Protein AF-A0A2K4ZPY5-F1 (afdb_monomer_lite)

Sequence (149 aa):
MHDRGFYSYKDKNKDIKTHYYIEYTRDQKVLDIMDTCEFDFSMLDRRDFDYLEDAVSLWNKLYYDESILHVMLFEEIILDGETILEQYKDMVVPSVLDKISQSRVEQAEKAMEEYKKENNLFRKFLAKYHIDMEKVTKETEENKYDDNI

pLDDT: mean 79.63, std 14.96, range [35.09, 96.31]

Radius of gyration: 28.43 Å; chains: 1; bounding box: 50×46×81 Å

Organism: NCBI:txid879566

Foldseek 3Di:
DDPPQDDDDDDPVKDKAKKKKKWWDLDVVQVVCVPDPVHDSVVTDMDIDRGPVVLVVVQVVLLPDPSIPWMKMWMFIAIPNRTPDIDIDINDPPRPCVVVVVVVVVVVVVVVVVVVVVVVVVVVVCVVVVHDPVVVVVVVVVVVVVVPD

Secondary structure (DSSP, 8-state):
----S------TTS-EEEEEEEEEE--HHHHHHTTSTT--GGGSEEEEES-HHHHHHHHHHHHT-TT-SEEEEEEEEEETTEEEEEEEEE--SSPHHHHHHHHHHHHHHHHHHHHHHHHHHHHHHHHHTT--HHHHHHHHHHHHHHTT-

Structure (mmCIF, N/CA/C/O backbone):
data_AF-A0A2K4ZPY5-F1
#
_entry.id   AF-A0A2K4ZPY5-F1
#
loop_
_atom_site.group_PDB
_atom_site.id
_atom_site.type_symbol
_atom_site.label_atom_id
_atom_site.label_alt_id
_atom_site.label_comp_id
_atom_site.label_asym_id
_atom_site.label_entity_id
_atom_site.label_seq_id
_atom_site.pdbx_PDB_ins_code
_atom_site.Cartn_x
_atom_site.Cartn_y
_atom_site.Cartn_z
_atom_site.occupancy
_atom_site.B_iso_or_equiv
_atom_site.auth_seq_id
_atom_site.auth_comp_id
_atom_site.auth_asym_id
_atom_site.auth_atom_id
_atom_site.pdbx_PDB_model_num
ATOM 1 N N . MET A 1 1 ? -18.569 -23.492 7.004 1.00 39.41 1 MET A N 1
ATOM 2 C CA . MET A 1 1 ? -18.008 -22.139 6.827 1.00 39.41 1 MET A CA 1
ATOM 3 C C . MET A 1 1 ? -16.788 -22.089 7.728 1.00 39.41 1 MET A C 1
ATOM 5 O O . MET A 1 1 ? -16.946 -22.348 8.911 1.00 39.41 1 MET A O 1
ATOM 9 N N . HIS A 1 2 ? -15.583 -21.990 7.169 1.00 35.09 2 HIS A N 1
ATOM 10 C CA . HIS A 1 2 ? -14.357 -21.954 7.969 1.00 35.09 2 HIS A CA 1
ATOM 11 C C . HIS A 1 2 ? -14.043 -20.494 8.287 1.00 35.09 2 HIS A C 1
ATOM 13 O O . HIS A 1 2 ? -13.841 -19.730 7.348 1.00 35.09 2 HIS A O 1
ATOM 19 N N . ASP A 1 3 ? -13.980 -20.147 9.573 1.00 49.16 3 ASP A N 1
ATOM 20 C CA . ASP A 1 3 ? -13.399 -18.890 10.053 1.00 49.16 3 ASP A CA 1
ATOM 21 C C . ASP A 1 3 ? -11.895 -18.920 9.740 1.00 49.16 3 ASP A C 1
ATOM 23 O O . ASP A 1 3 ? -11.090 -19.438 10.515 1.00 49.16 3 ASP A O 1
ATOM 27 N N . ARG A 1 4 ? -11.515 -18.474 8.541 1.00 44.44 4 ARG A N 1
ATOM 28 C CA . ARG A 1 4 ? -10.114 -18.264 8.162 1.00 44.44 4 ARG A CA 1
ATOM 29 C C . ARG A 1 4 ? -9.756 -16.809 8.464 1.00 44.44 4 ARG A C 1
ATOM 31 O O . ARG A 1 4 ? -10.564 -15.924 8.216 1.00 44.44 4 ARG A O 1
ATOM 38 N N . GLY A 1 5 ? -8.581 -16.587 9.051 1.00 44.59 5 GLY A N 1
ATOM 39 C CA . GLY A 1 5 ? -8.026 -15.246 9.271 1.00 44.59 5 GLY A CA 1
ATOM 40 C C . GLY A 1 5 ? -8.460 -14.511 10.548 1.00 44.59 5 GLY A C 1
ATOM 41 O O . GLY A 1 5 ? -7.977 -13.410 10.782 1.00 44.59 5 GLY A O 1
ATOM 42 N N . PHE A 1 6 ? -9.316 -15.087 11.402 1.00 48.53 6 PHE A N 1
ATOM 43 C CA . PHE A 1 6 ? -9.763 -14.422 12.636 1.00 48.53 6 PHE A CA 1
ATOM 44 C C . PHE A 1 6 ? -8.875 -14.776 13.840 1.00 48.53 6 PHE A C 1
ATOM 46 O O . PHE A 1 6 ? -9.024 -15.839 14.451 1.00 48.53 6 PHE A O 1
ATOM 53 N N . TYR A 1 7 ? -7.965 -13.871 14.203 1.00 51.78 7 TYR A N 1
ATOM 54 C CA . TYR A 1 7 ? -7.170 -13.949 15.431 1.00 51.78 7 TYR A CA 1
ATOM 55 C C . TYR A 1 7 ? -7.704 -12.945 16.455 1.00 51.78 7 TYR A C 1
ATOM 57 O O . TYR A 1 7 ? -7.223 -11.823 16.528 1.00 51.78 7 TYR A O 1
ATOM 65 N N . SER A 1 8 ? -8.687 -13.342 17.268 1.00 56.62 8 SER A N 1
ATOM 66 C CA . SER A 1 8 ? -9.104 -12.537 18.421 1.00 56.62 8 SER A CA 1
ATOM 67 C C . SER A 1 8 ? -8.809 -13.245 19.740 1.00 56.62 8 SER A C 1
ATOM 69 O O . SER A 1 8 ? -8.982 -14.461 19.885 1.00 56.62 8 SER A O 1
ATOM 71 N N . TYR A 1 9 ? -8.355 -12.472 20.725 1.00 60.62 9 TYR A N 1
ATOM 72 C CA . TYR A 1 9 ? -8.357 -12.897 22.119 1.00 60.62 9 TYR A CA 1
ATOM 73 C C . TYR A 1 9 ? -9.817 -12.995 22.579 1.00 60.62 9 TYR A C 1
ATOM 75 O O . TYR A 1 9 ? -10.547 -12.008 22.553 1.00 60.62 9 TYR A O 1
ATOM 83 N N . LYS A 1 10 ? -10.263 -14.196 22.963 1.00 61.53 10 LYS A N 1
ATOM 84 C CA . LYS A 1 10 ? -11.651 -14.449 23.379 1.00 61.53 10 LYS A CA 1
ATOM 85 C C . LYS A 1 10 ? -11.752 -14.525 24.901 1.00 61.53 10 LYS A C 1
ATOM 87 O O . LYS A 1 10 ? -11.642 -15.606 25.476 1.00 61.53 10 LYS A O 1
ATOM 92 N N . ASP A 1 11 ? -12.007 -13.387 25.537 1.00 69.19 11 ASP A N 1
ATOM 93 C CA . ASP A 1 11 ? -12.615 -13.342 26.871 1.00 69.19 11 ASP A CA 1
ATOM 94 C C . ASP A 1 11 ? -14.134 -13.206 26.694 1.00 69.19 11 ASP A C 1
ATOM 96 O O . ASP A 1 11 ? -14.602 -12.392 25.905 1.00 69.19 11 ASP A O 1
ATOM 100 N N . LYS A 1 12 ? -14.926 -14.025 27.394 1.00 70.50 12 LYS A N 1
ATOM 101 C CA . LYS A 1 12 ? -16.396 -14.020 27.264 1.00 70.50 12 LYS A CA 1
ATOM 102 C C . LYS A 1 12 ? -17.037 -12.728 27.775 1.00 70.50 12 LYS A C 1
ATOM 104 O O . LYS A 1 12 ? -18.192 -12.475 27.451 1.00 70.50 12 LYS A O 1
ATOM 109 N N . ASN A 1 13 ? -16.306 -11.957 28.579 1.00 77.25 13 ASN A N 1
ATOM 110 C CA . ASN A 1 13 ? -16.792 -10.728 29.197 1.00 77.25 13 ASN A CA 1
ATOM 111 C C . ASN A 1 13 ? -16.306 -9.454 28.493 1.00 77.25 13 ASN A C 1
ATOM 113 O O . ASN A 1 13 ? -16.609 -8.370 28.982 1.00 77.25 13 ASN A O 1
ATOM 117 N N . LYS A 1 14 ? -15.537 -9.573 27.403 1.00 75.50 14 LYS A N 1
ATOM 118 C CA . LYS A 1 14 ? -14.945 -8.435 26.691 1.00 75.50 14 LYS A CA 1
ATOM 119 C C . LYS A 1 14 ? -15.272 -8.508 25.207 1.00 75.50 14 LYS A C 1
ATOM 121 O O . LYS A 1 14 ? -15.109 -9.565 24.597 1.00 75.50 14 LYS A O 1
ATOM 126 N N . ASP A 1 15 ? -15.709 -7.394 24.631 1.00 79.62 15 ASP A N 1
ATOM 127 C CA . ASP A 1 15 ? -15.886 -7.277 23.183 1.00 79.62 15 ASP A CA 1
ATOM 128 C C . ASP A 1 15 ? -14.557 -6.838 22.570 1.00 79.62 15 ASP A C 1
ATOM 130 O O . ASP A 1 15 ? -14.168 -5.680 22.690 1.00 79.62 15 ASP A O 1
ATOM 134 N N . ILE A 1 16 ? -13.829 -7.780 21.968 1.00 81.56 16 ILE A N 1
ATOM 135 C CA . ILE A 1 16 ? -12.553 -7.503 21.300 1.00 81.56 16 ILE A CA 1
ATOM 136 C C . ILE A 1 16 ? -12.726 -7.714 19.808 1.00 81.56 16 ILE A C 1
ATOM 138 O O . ILE A 1 16 ? -13.039 -8.821 19.355 1.00 81.56 16 ILE A O 1
ATOM 142 N N . LYS A 1 17 ? -12.473 -6.647 19.055 1.00 85.62 17 LYS A N 1
ATOM 143 C CA . LYS A 1 17 ? -12.519 -6.624 17.597 1.00 85.62 17 LYS A CA 1
ATOM 144 C C . LYS A 1 17 ? -11.199 -6.109 17.059 1.00 85.62 17 LYS A C 1
ATOM 146 O O . LYS A 1 17 ? -10.591 -5.217 17.642 1.00 85.62 17 LYS A O 1
ATOM 151 N N . THR A 1 18 ? -10.789 -6.674 15.938 1.00 87.19 18 THR A N 1
ATOM 152 C CA . THR A 1 18 ? -9.690 -6.134 15.149 1.00 87.19 18 THR A CA 1
ATOM 153 C C . THR A 1 18 ? -10.295 -5.520 13.902 1.00 87.19 18 THR A C 1
ATOM 155 O O . THR A 1 18 ? -11.124 -6.156 13.252 1.00 87.19 18 THR A O 1
ATOM 158 N N . HIS A 1 19 ? -9.916 -4.285 13.613 1.00 91.00 19 HIS A N 1
ATOM 159 C CA . HIS A 1 19 ? -10.354 -3.548 12.443 1.00 91.00 19 HIS A CA 1
ATOM 160 C C . HIS A 1 19 ? -9.134 -3.165 11.610 1.00 91.00 19 HIS A C 1
ATOM 162 O O . HIS A 1 19 ? -8.063 -2.905 12.152 1.00 91.00 19 HIS A O 1
ATOM 168 N N . TYR A 1 20 ? -9.280 -3.169 10.292 1.00 93.44 20 TYR A N 1
ATOM 169 C CA . TYR A 1 20 ? -8.212 -2.799 9.379 1.00 93.44 20 TYR A CA 1
ATOM 170 C C . TYR A 1 20 ? -8.712 -1.709 8.456 1.00 93.44 20 TYR A C 1
ATOM 172 O O . TYR A 1 20 ? -9.820 -1.803 7.934 1.00 93.44 20 TYR A O 1
ATOM 180 N N . TYR A 1 21 ? -7.884 -0.716 8.180 1.00 95.56 21 TYR A N 1
ATOM 181 C CA . TYR A 1 21 ? -8.204 0.269 7.159 1.00 95.56 21 TYR A CA 1
ATOM 182 C C . TYR A 1 21 ? -6.958 0.669 6.382 1.00 95.56 21 TYR A C 1
ATOM 184 O O . TYR A 1 21 ? -5.828 0.492 6.830 1.00 95.56 21 TYR A O 1
ATOM 192 N N . ILE A 1 22 ? -7.159 1.138 5.159 1.00 96.25 22 ILE A N 1
ATOM 193 C CA . ILE A 1 22 ? -6.091 1.591 4.275 1.00 96.25 22 ILE A CA 1
ATOM 194 C C . ILE A 1 22 ? -6.372 3.031 3.912 1.00 96.25 22 ILE A C 1
ATOM 196 O O . ILE A 1 22 ? -7.487 3.342 3.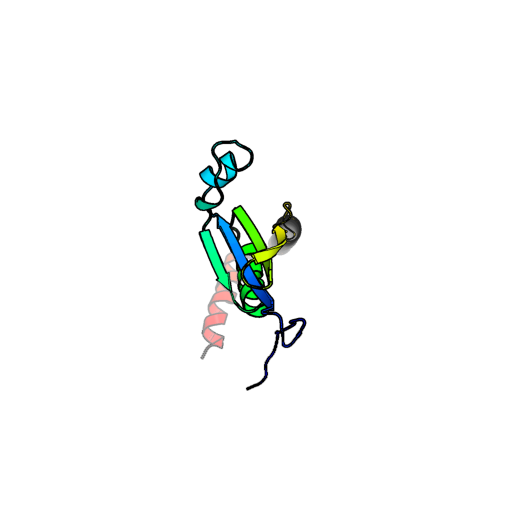491 1.00 96.25 22 ILE A O 1
ATOM 200 N N . GLU A 1 23 ? -5.342 3.860 4.006 1.00 95.56 23 GLU A N 1
ATOM 201 C CA . GLU A 1 23 ? -5.361 5.238 3.531 1.00 95.56 23 GLU A CA 1
ATOM 202 C C . GLU A 1 23 ? -4.333 5.395 2.416 1.00 95.56 23 GLU A C 1
ATOM 204 O O . GLU A 1 23 ? -3.206 4.911 2.531 1.00 95.56 23 GLU A O 1
ATOM 209 N N . TYR A 1 24 ? -4.721 6.008 1.299 1.00 94.38 24 TYR A N 1
ATOM 210 C CA . TYR A 1 24 ? -3.835 6.189 0.150 1.00 94.38 24 TYR A CA 1
ATOM 211 C C . TYR A 1 24 ? -4.149 7.465 -0.631 1.00 94.38 24 TYR A C 1
ATOM 213 O O . TYR A 1 24 ? -5.237 8.025 -0.532 1.00 94.38 24 TYR A O 1
ATOM 221 N N . THR A 1 25 ? -3.209 7.919 -1.461 1.00 93.50 25 THR A N 1
ATOM 222 C CA . THR A 1 25 ? -3.455 9.021 -2.401 1.00 93.50 25 THR A CA 1
ATOM 223 C C . THR A 1 25 ? -2.745 8.817 -3.735 1.00 93.50 25 THR A C 1
ATOM 225 O O . THR A 1 25 ? -1.688 8.187 -3.828 1.00 93.50 25 THR A O 1
ATOM 228 N N . ARG A 1 26 ? -3.367 9.363 -4.781 1.00 92.88 26 ARG A N 1
ATOM 229 C CA . ARG A 1 26 ? -2.802 9.545 -6.128 1.00 92.88 26 ARG A CA 1
ATOM 230 C C . ARG A 1 26 ? -2.569 11.022 -6.458 1.00 92.88 26 ARG A C 1
ATOM 232 O O . ARG A 1 26 ? -2.079 11.338 -7.538 1.00 92.88 26 ARG A O 1
ATOM 239 N N . ASP A 1 27 ? -2.982 11.933 -5.576 1.00 91.50 27 ASP A N 1
ATOM 240 C CA . ASP A 1 27 ? -2.887 13.371 -5.804 1.00 91.50 27 ASP A CA 1
ATOM 241 C C . ASP A 1 27 ? -1.532 13.893 -5.320 1.00 91.50 27 ASP A C 1
ATOM 243 O O . ASP A 1 27 ? -1.241 13.911 -4.122 1.00 91.50 27 ASP A O 1
ATOM 247 N N . GLN A 1 28 ? -0.718 14.352 -6.272 1.00 88.25 28 GLN A N 1
ATOM 248 C CA . GLN A 1 28 ? 0.594 14.929 -5.999 1.00 88.25 28 GLN A CA 1
ATOM 249 C C . GLN A 1 28 ? 0.507 16.130 -5.057 1.00 88.25 28 GLN A C 1
ATOM 251 O O . GLN A 1 28 ? 1.382 16.299 -4.220 1.00 88.25 28 GLN A O 1
ATOM 256 N N . LYS A 1 29 ? -0.562 16.931 -5.129 1.00 91.69 29 LYS A N 1
ATOM 257 C CA . LYS A 1 29 ? -0.718 18.090 -4.243 1.00 91.69 29 LYS A CA 1
ATOM 258 C C . LYS A 1 29 ? -0.892 17.676 -2.793 1.00 91.69 29 LYS A C 1
ATOM 260 O O . LYS A 1 29 ? -0.378 18.361 -1.921 1.00 91.69 29 LYS A O 1
ATOM 265 N N . VAL A 1 30 ? -1.620 16.584 -2.549 1.00 89.88 30 VAL A N 1
ATOM 266 C CA . VAL A 1 30 ? -1.800 16.040 -1.197 1.00 89.88 30 VAL A CA 1
ATOM 267 C C . VAL A 1 30 ? -0.463 15.522 -0.683 1.00 89.88 30 VAL A C 1
ATOM 269 O O . VAL A 1 30 ? -0.084 15.867 0.430 1.00 89.88 30 VAL A O 1
ATOM 272 N N . LEU A 1 31 ? 0.283 14.780 -1.513 1.00 87.56 31 LEU A N 1
ATOM 273 C CA . LEU A 1 31 ? 1.627 14.309 -1.166 1.00 87.56 31 LEU A CA 1
ATOM 274 C C . LEU A 1 31 ? 2.573 15.474 -0.819 1.00 87.56 31 LEU A C 1
ATOM 276 O O . LEU A 1 31 ? 3.262 15.419 0.194 1.00 87.56 31 LEU A O 1
ATOM 280 N N . ASP A 1 32 ? 2.578 16.540 -1.624 1.00 85.50 32 ASP A N 1
ATOM 281 C CA . ASP A 1 32 ? 3.474 17.692 -1.453 1.00 85.50 32 ASP A CA 1
ATOM 282 C C . ASP A 1 32 ? 3.252 18.441 -0.126 1.00 85.50 32 ASP A C 1
ATOM 284 O O . ASP A 1 32 ? 4.174 19.083 0.382 1.00 85.50 32 ASP A O 1
ATOM 288 N N . ILE A 1 33 ? 2.040 18.372 0.438 1.00 90.62 33 ILE A N 1
ATOM 289 C CA . ILE A 1 33 ? 1.689 19.039 1.699 1.00 90.62 33 ILE A CA 1
ATOM 290 C C . ILE A 1 33 ? 1.703 18.102 2.913 1.00 90.62 33 ILE A C 1
ATOM 292 O O . ILE A 1 33 ? 1.501 18.604 4.016 1.00 90.62 33 ILE A O 1
ATOM 296 N N . MET A 1 34 ? 1.952 16.791 2.755 1.00 85.06 34 MET A N 1
ATOM 297 C CA . MET A 1 34 ? 1.851 15.795 3.844 1.00 85.06 34 MET A CA 1
ATOM 298 C C . MET A 1 34 ? 2.689 16.137 5.083 1.00 85.06 34 MET A C 1
ATOM 300 O O . MET A 1 34 ? 2.248 15.907 6.205 1.00 85.06 34 MET A O 1
ATOM 304 N N . ASP A 1 35 ? 3.864 16.740 4.891 1.00 81.81 35 ASP A N 1
ATOM 305 C CA . ASP A 1 35 ? 4.767 17.141 5.982 1.00 81.81 35 ASP A CA 1
ATOM 306 C C . ASP A 1 35 ? 4.453 18.538 6.559 1.00 81.81 35 ASP A C 1
ATOM 308 O O . ASP A 1 35 ? 5.238 19.110 7.323 1.00 81.81 35 ASP A O 1
ATOM 312 N N . THR A 1 36 ? 3.324 19.136 6.176 1.00 89.06 36 THR A N 1
ATOM 313 C CA . THR A 1 36 ? 2.934 20.496 6.568 1.00 89.06 36 THR A CA 1
ATOM 314 C C . THR A 1 36 ? 1.729 20.500 7.505 1.00 89.06 36 THR A C 1
ATOM 316 O O . THR A 1 36 ? 0.997 19.524 7.631 1.00 89.06 36 THR A O 1
ATOM 319 N N . CYS A 1 37 ? 1.475 21.641 8.149 1.00 86.94 37 CYS A N 1
ATOM 320 C CA . CYS A 1 37 ? 0.285 21.829 8.982 1.00 86.94 37 CYS A CA 1
ATOM 321 C C . CYS A 1 37 ? -1.024 21.959 8.186 1.00 86.94 37 CYS A C 1
ATOM 323 O O . CYS A 1 37 ? -2.087 22.045 8.797 1.00 86.94 37 CYS A O 1
ATOM 325 N N . GLU A 1 38 ? -0.955 22.018 6.854 1.00 87.94 38 GLU A N 1
ATOM 326 C CA . GLU A 1 38 ? -2.131 22.072 5.983 1.00 87.94 38 GLU A CA 1
ATOM 327 C C . GLU A 1 38 ? -2.699 20.677 5.697 1.00 87.94 38 GLU A C 1
ATOM 329 O O . GLU A 1 38 ? -3.842 20.569 5.258 1.00 87.94 38 GLU A O 1
ATOM 334 N N . PHE A 1 39 ? -1.924 19.619 5.953 1.00 91.12 39 PHE A N 1
ATOM 335 C CA . PHE A 1 39 ? -2.349 18.246 5.731 1.00 91.12 39 PHE A CA 1
ATOM 336 C C . PHE A 1 39 ? -3.332 17.761 6.800 1.00 91.12 39 PHE A C 1
ATOM 338 O O . PHE A 1 39 ? -3.163 17.988 7.998 1.00 91.12 39 PHE A O 1
ATOM 345 N N . ASP A 1 40 ? -4.340 17.032 6.333 1.00 90.88 40 ASP A N 1
ATOM 346 C CA . ASP A 1 40 ? -5.290 16.284 7.144 1.00 90.88 40 ASP A CA 1
ATOM 347 C C . ASP A 1 40 ? -5.459 14.896 6.511 1.00 90.88 40 ASP A C 1
ATOM 349 O O . ASP A 1 40 ? -5.581 14.775 5.291 1.00 90.88 40 ASP A O 1
ATOM 353 N N . PHE A 1 41 ? -5.501 13.847 7.333 1.00 86.94 41 PHE A N 1
ATOM 354 C CA . PHE A 1 41 ? -5.747 12.473 6.889 1.00 86.94 41 PHE A CA 1
ATOM 355 C C . PHE A 1 41 ? -7.082 12.329 6.146 1.00 86.94 41 PHE A C 1
ATOM 357 O O . PHE A 1 41 ? -7.210 11.468 5.279 1.00 86.94 41 PHE A O 1
ATOM 364 N N . SER A 1 42 ? -8.051 13.223 6.387 1.00 92.50 42 SER A N 1
ATOM 365 C CA . SER A 1 42 ? -9.303 13.279 5.617 1.00 92.50 42 SER A CA 1
ATOM 366 C C . SER A 1 42 ? -9.114 13.561 4.116 1.00 92.50 42 SER A C 1
ATOM 368 O O . SER A 1 42 ? -10.035 13.340 3.329 1.00 92.50 42 SER A O 1
ATOM 370 N N . MET A 1 43 ? -7.929 14.031 3.707 1.00 93.19 43 MET A N 1
ATOM 371 C CA . MET A 1 43 ? -7.556 14.241 2.305 1.00 93.19 43 MET A CA 1
ATOM 372 C C . MET A 1 43 ? -7.150 12.946 1.584 1.00 93.19 43 MET A C 1
ATOM 374 O O . MET A 1 43 ? -6.988 12.963 0.362 1.00 93.19 43 MET A O 1
ATOM 378 N N . LEU A 1 44 ? -6.957 11.843 2.313 1.00 93.69 44 LEU A N 1
ATOM 379 C CA . LEU A 1 44 ? -6.619 10.538 1.750 1.00 93.69 44 LEU A CA 1
ATOM 380 C C . LEU A 1 44 ? -7.883 9.732 1.427 1.00 93.69 44 LEU A C 1
ATOM 382 O O . LEU A 1 44 ? -8.908 9.818 2.105 1.00 93.69 44 LEU A O 1
ATOM 386 N N . ASP A 1 45 ? -7.795 8.893 0.397 1.00 95.38 45 ASP A N 1
ATOM 387 C CA . ASP A 1 45 ? -8.814 7.883 0.138 1.00 95.38 45 ASP A CA 1
ATOM 388 C C . ASP A 1 45 ? -8.741 6.806 1.223 1.00 95.38 45 ASP A C 1
ATOM 390 O O . ASP A 1 45 ? -7.673 6.235 1.453 1.00 95.38 45 ASP A O 1
ATOM 394 N N . ARG A 1 46 ? -9.885 6.471 1.831 1.00 96.06 46 ARG A N 1
ATOM 395 C CA . ARG A 1 46 ? -9.984 5.466 2.898 1.00 96.06 46 ARG A CA 1
ATOM 396 C C . ARG A 1 46 ? -10.799 4.240 2.487 1.00 96.06 46 ARG A C 1
ATOM 398 O O . ARG A 1 46 ? -11.828 4.343 1.812 1.00 96.06 46 ARG A O 1
ATOM 405 N N . ARG A 1 47 ? -10.341 3.059 2.909 1.00 96.31 47 ARG A N 1
ATOM 406 C CA . ARG A 1 47 ? -11.033 1.770 2.751 1.00 96.31 47 ARG A CA 1
ATOM 407 C C . ARG A 1 47 ? -10.948 0.955 4.035 1.00 96.31 47 ARG A C 1
ATOM 409 O O . ARG A 1 47 ? -9.849 0.641 4.471 1.00 96.31 47 ARG A O 1
ATOM 416 N N . ASP A 1 48 ? -12.098 0.561 4.558 1.00 95.19 48 ASP A N 1
ATOM 417 C CA . ASP A 1 48 ? -12.249 -0.180 5.812 1.00 95.19 48 ASP A CA 1
ATOM 418 C C . ASP A 1 48 ? -12.502 -1.681 5.557 1.00 95.19 48 ASP A C 1
ATOM 420 O O . ASP A 1 48 ? -13.156 -2.060 4.578 1.00 95.19 48 ASP A O 1
ATOM 424 N N . PHE A 1 49 ? -11.979 -2.537 6.436 1.00 93.00 49 PHE A N 1
ATOM 425 C CA . PHE A 1 49 ? -11.996 -3.996 6.324 1.00 93.00 49 PHE A CA 1
ATOM 426 C C . PHE A 1 49 ? -12.164 -4.678 7.687 1.00 93.00 49 PHE A C 1
ATOM 428 O O . PHE A 1 49 ? -11.573 -4.279 8.692 1.00 93.00 49 PHE A O 1
ATOM 435 N N . ASP A 1 50 ? -12.901 -5.787 7.690 1.00 88.38 50 ASP A N 1
ATOM 436 C CA . ASP A 1 50 ? -13.063 -6.646 8.871 1.00 88.38 50 ASP A CA 1
ATOM 437 C C . ASP A 1 50 ? -12.015 -7.775 8.934 1.00 88.38 50 ASP A C 1
ATOM 439 O O . ASP A 1 50 ? -11.808 -8.382 9.984 1.00 88.38 50 ASP A O 1
ATOM 443 N N . TYR A 1 51 ? -11.346 -8.073 7.813 1.00 87.12 51 TYR A N 1
ATOM 444 C CA . TYR A 1 51 ? -10.408 -9.191 7.688 1.00 87.12 51 TYR A CA 1
ATOM 445 C C . TYR A 1 51 ? -9.050 -8.737 7.156 1.00 87.12 51 TYR A C 1
ATOM 447 O O . TYR A 1 51 ? -8.957 -8.038 6.144 1.00 87.12 51 TYR A O 1
ATOM 455 N N . LEU A 1 52 ? -7.983 -9.229 7.793 1.00 88.69 52 LEU A N 1
ATOM 456 C CA . LEU A 1 52 ? -6.604 -8.929 7.407 1.00 88.69 52 LEU A CA 1
ATOM 457 C C . LEU A 1 52 ? -6.294 -9.349 5.966 1.00 88.69 52 LEU A C 1
ATOM 459 O O . LEU A 1 52 ? -5.584 -8.642 5.260 1.00 88.69 52 LEU A O 1
ATOM 463 N N . GLU A 1 53 ? -6.804 -10.502 5.524 1.00 87.88 53 GLU A N 1
ATOM 464 C CA . GLU A 1 53 ? -6.533 -11.036 4.182 1.00 87.88 53 GLU A CA 1
ATOM 465 C C . GLU A 1 53 ? -7.014 -10.076 3.084 1.00 87.88 53 GLU A C 1
ATOM 467 O O . GLU A 1 53 ? -6.295 -9.845 2.107 1.00 87.88 53 GLU A O 1
ATOM 472 N N . ASP A 1 54 ? -8.185 -9.466 3.273 1.00 91.38 54 ASP A N 1
ATOM 473 C CA . ASP A 1 54 ? -8.763 -8.505 2.332 1.00 91.38 54 ASP A CA 1
ATOM 474 C C . ASP A 1 54 ? -7.977 -7.190 2.336 1.00 91.38 54 ASP A C 1
ATOM 476 O O . ASP A 1 54 ? -7.621 -6.672 1.272 1.00 91.38 54 ASP A O 1
ATOM 480 N N . ALA A 1 55 ? -7.632 -6.695 3.529 1.00 92.94 55 ALA A N 1
ATOM 481 C CA . ALA A 1 55 ? -6.829 -5.490 3.690 1.00 92.94 55 ALA A CA 1
ATOM 482 C C . ALA A 1 55 ? -5.439 -5.662 3.051 1.00 92.94 55 ALA A C 1
ATOM 484 O O . ALA A 1 55 ? -5.034 -4.879 2.195 1.00 92.94 55 ALA A O 1
ATOM 485 N N . VAL A 1 56 ? -4.723 -6.745 3.359 1.00 90.88 56 VAL A N 1
ATOM 486 C CA . VAL A 1 56 ? -3.403 -7.036 2.773 1.00 90.88 56 VAL A CA 1
ATOM 487 C C . VAL A 1 56 ? -3.489 -7.216 1.258 1.00 90.88 56 VAL A C 1
ATOM 489 O O . VAL A 1 56 ? -2.592 -6.778 0.533 1.00 90.88 56 VAL A O 1
ATOM 492 N N . SER A 1 57 ? -4.565 -7.825 0.754 1.00 92.12 57 SER A N 1
ATOM 493 C CA . SER A 1 57 ? -4.774 -7.991 -0.686 1.00 92.12 57 SER A CA 1
ATOM 494 C C . SER A 1 57 ? -4.911 -6.647 -1.402 1.00 92.12 57 SER A C 1
ATOM 496 O O . SER A 1 57 ? -4.255 -6.439 -2.429 1.00 92.12 57 SER A O 1
ATOM 498 N N . LEU A 1 58 ? -5.712 -5.714 -0.868 1.00 93.69 58 LEU A N 1
ATOM 499 C CA . LEU A 1 58 ? -5.813 -4.377 -1.455 1.00 93.69 58 LEU A CA 1
ATOM 500 C C . LEU A 1 58 ? -4.517 -3.583 -1.266 1.00 93.69 58 LEU A C 1
ATOM 502 O O . LEU A 1 58 ? -4.050 -2.970 -2.224 1.00 93.69 58 LEU A O 1
ATOM 506 N N . TRP A 1 59 ? -3.918 -3.625 -0.076 1.00 93.50 59 TRP A N 1
ATOM 507 C CA . TRP A 1 59 ? -2.682 -2.902 0.219 1.00 93.50 59 TRP A CA 1
ATOM 508 C C . TRP A 1 59 ? -1.561 -3.305 -0.736 1.00 93.50 59 TRP A C 1
ATOM 510 O O . TRP A 1 59 ? -0.951 -2.435 -1.344 1.00 93.50 59 TRP A O 1
ATOM 520 N N . ASN A 1 60 ? -1.351 -4.606 -0.974 1.00 89.56 60 ASN A N 1
ATOM 521 C CA . ASN A 1 60 ? -0.360 -5.076 -1.946 1.00 89.56 60 ASN A CA 1
ATOM 522 C C . ASN A 1 60 ? -0.665 -4.570 -3.359 1.00 89.56 60 ASN A C 1
ATOM 524 O O . ASN A 1 60 ? 0.240 -4.149 -4.073 1.00 89.56 60 ASN A O 1
ATOM 528 N N . LYS A 1 61 ? -1.937 -4.593 -3.776 1.00 90.25 61 LYS A N 1
ATOM 529 C CA . LYS A 1 61 ? -2.327 -4.081 -5.094 1.00 90.25 61 LYS A CA 1
ATOM 530 C C . LYS A 1 61 ? -1.984 -2.596 -5.243 1.00 90.25 61 LYS A C 1
ATOM 532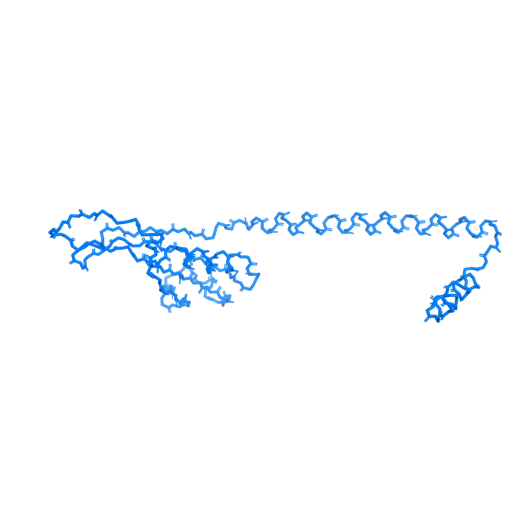 O O . LYS A 1 61 ? -1.499 -2.212 -6.299 1.00 90.25 61 LYS A O 1
ATOM 537 N N . LEU A 1 62 ? -2.238 -1.791 -4.212 1.00 91.69 62 LEU A N 1
ATOM 538 C CA . LEU A 1 62 ? -1.933 -0.358 -4.205 1.00 91.69 62 LEU A CA 1
ATOM 539 C C . LEU A 1 62 ? -0.427 -0.094 -4.097 1.00 91.69 62 LEU A C 1
ATOM 541 O O . LEU A 1 62 ? 0.086 0.762 -4.800 1.00 91.69 62 LEU A O 1
ATOM 545 N N . TYR A 1 63 ? 0.291 -0.871 -3.288 1.00 87.38 63 TYR A N 1
ATOM 546 C CA . TYR A 1 63 ? 1.743 -0.773 -3.118 1.00 87.38 63 TYR A CA 1
ATOM 547 C C . TYR A 1 63 ? 2.506 -0.988 -4.436 1.00 87.38 63 TYR A C 1
ATOM 549 O O . TYR A 1 63 ? 3.574 -0.417 -4.639 1.00 87.38 63 TYR A O 1
ATOM 557 N N . TYR A 1 64 ? 1.969 -1.822 -5.333 1.00 82.38 64 TYR A N 1
ATOM 558 C CA . TYR A 1 64 ? 2.558 -2.079 -6.650 1.00 82.38 64 TYR A CA 1
ATOM 559 C C . TYR A 1 64 ? 1.962 -1.237 -7.793 1.00 82.38 64 TYR A C 1
ATOM 561 O O . TYR A 1 64 ? 2.347 -1.428 -8.946 1.00 82.38 64 TYR A O 1
ATOM 569 N N . ASP A 1 65 ? 1.019 -0.339 -7.507 1.00 83.50 65 ASP A N 1
ATOM 570 C CA . ASP A 1 65 ? 0.412 0.559 -8.492 1.00 83.50 65 ASP A CA 1
ATOM 571 C C . ASP A 1 65 ? 1.254 1.839 -8.600 1.00 83.50 65 ASP A C 1
ATOM 573 O O . ASP A 1 65 ? 1.291 2.639 -7.672 1.00 83.50 65 ASP A O 1
ATOM 577 N N . GLU A 1 66 ? 1.911 2.057 -9.743 1.00 82.00 66 GLU A N 1
ATOM 578 C CA . GLU A 1 66 ? 2.779 3.226 -9.980 1.00 82.00 66 GLU A CA 1
ATOM 579 C C . GLU A 1 66 ? 2.037 4.574 -9.901 1.00 82.00 66 GLU A C 1
ATOM 581 O O . GLU A 1 66 ? 2.672 5.617 -9.770 1.00 82.00 66 GLU A O 1
ATOM 586 N N . SER A 1 67 ? 0.699 4.577 -9.986 1.00 86.62 67 SER A N 1
ATOM 587 C CA . SER A 1 67 ? -0.099 5.795 -9.799 1.00 86.62 67 SER A CA 1
ATOM 588 C C . SER A 1 67 ? -0.295 6.175 -8.330 1.00 86.62 67 SER A C 1
ATOM 590 O O . SER A 1 67 ? -0.713 7.298 -8.048 1.00 86.62 67 SER A O 1
ATOM 592 N N . ILE A 1 68 ? -0.039 5.251 -7.398 1.00 89.94 68 ILE A N 1
ATOM 593 C CA . ILE A 1 68 ? -0.147 5.490 -5.961 1.00 89.94 68 ILE A CA 1
ATOM 594 C C . ILE A 1 68 ? 1.121 6.175 -5.474 1.00 89.94 68 ILE A C 1
ATOM 596 O O . ILE A 1 68 ? 2.230 5.668 -5.620 1.00 89.94 68 ILE A O 1
ATOM 600 N N . LEU A 1 69 ? 0.932 7.335 -4.857 1.00 87.94 69 LEU A N 1
ATOM 601 C CA . LEU A 1 69 ? 2.019 8.162 -4.347 1.00 87.94 69 LEU A CA 1
ATOM 602 C C . LEU A 1 69 ? 2.331 7.853 -2.882 1.00 87.94 69 LEU A C 1
ATOM 604 O O . LEU A 1 69 ? 3.475 7.957 -2.450 1.00 87.94 69 LEU A O 1
ATOM 608 N N . HIS A 1 70 ? 1.313 7.446 -2.127 1.00 89.19 70 HIS A N 1
ATOM 609 C CA . HIS A 1 70 ? 1.422 7.084 -0.722 1.00 89.19 70 HIS A CA 1
ATOM 610 C C . HIS A 1 70 ? 0.314 6.092 -0.353 1.00 89.19 70 HIS A C 1
ATOM 612 O O . HIS A 1 70 ? -0.813 6.220 -0.841 1.00 89.19 70 HIS A O 1
ATOM 618 N N . VAL A 1 71 ? 0.635 5.098 0.480 1.00 91.44 71 VAL A N 1
ATOM 619 C CA . VAL A 1 71 ? -0.326 4.110 0.986 1.00 91.44 71 VAL A CA 1
ATOM 620 C C . VAL A 1 71 ? 0.098 3.562 2.348 1.00 91.44 71 VAL A C 1
ATOM 622 O O . VAL A 1 71 ? 1.211 3.064 2.513 1.00 91.44 71 VAL A O 1
ATOM 625 N N . MET A 1 72 ? -0.833 3.564 3.296 1.00 92.50 72 MET A N 1
ATOM 626 C CA . MET A 1 72 ? -0.677 3.012 4.639 1.00 92.50 72 MET A CA 1
ATOM 627 C C . MET A 1 72 ? -1.739 1.949 4.903 1.00 92.50 72 MET A C 1
ATOM 629 O O . MET A 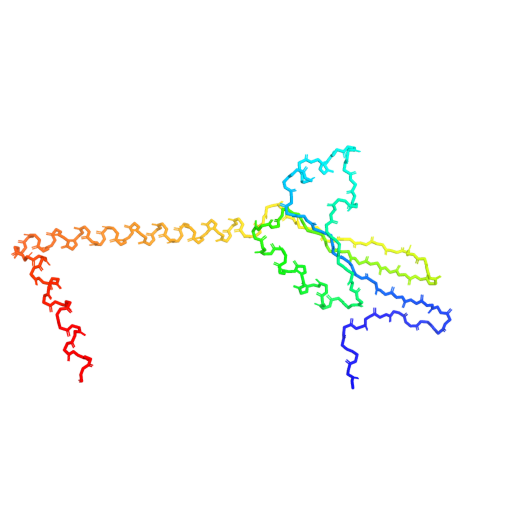1 72 ? -2.903 2.128 4.553 1.00 92.50 72 MET A O 1
ATOM 633 N N . LEU A 1 73 ? -1.340 0.844 5.530 1.00 94.31 73 LEU A N 1
ATOM 634 C CA . LEU A 1 73 ? -2.252 -0.149 6.101 1.00 94.31 73 LEU A CA 1
ATOM 635 C C . LEU A 1 73 ? -2.257 0.002 7.615 1.00 94.31 73 LEU A C 1
ATOM 637 O O . LEU A 1 73 ? -1.206 -0.136 8.234 1.00 94.31 73 LEU A O 1
ATOM 641 N N . PHE A 1 74 ? -3.429 0.204 8.191 1.00 94.12 74 PHE A N 1
ATOM 642 C CA . PHE A 1 74 ? -3.655 0.304 9.622 1.00 94.12 74 PHE A CA 1
ATOM 643 C C . PHE A 1 74 ? -4.309 -0.965 10.170 1.00 94.12 74 PHE A C 1
ATOM 645 O O . PHE A 1 74 ? -5.126 -1.610 9.507 1.00 94.12 74 PHE A O 1
ATOM 652 N N . GLU A 1 75 ? -3.938 -1.303 11.399 1.00 92.44 75 GLU A N 1
ATOM 653 C CA . GLU A 1 75 ? -4.565 -2.302 12.256 1.00 92.44 75 GLU A CA 1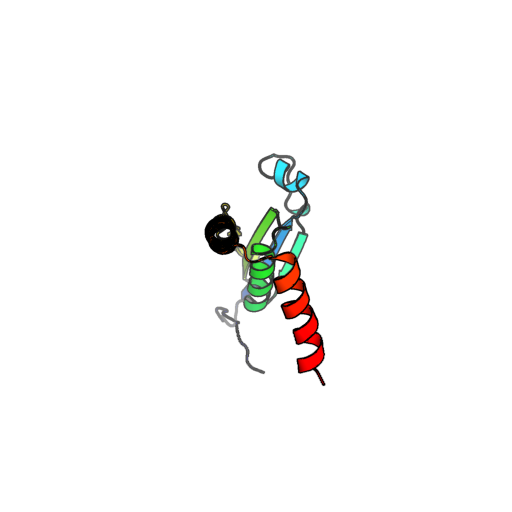
ATOM 654 C C . GLU A 1 75 ? -4.965 -1.622 13.569 1.00 92.44 75 GLU A C 1
ATOM 656 O O . GLU A 1 75 ? -4.126 -1.055 14.272 1.00 92.44 75 GLU A O 1
ATOM 661 N N . GLU A 1 76 ? -6.245 -1.717 13.906 1.00 92.25 76 GLU A N 1
ATOM 662 C CA . GLU A 1 76 ? -6.823 -1.254 15.159 1.00 92.25 76 GLU A CA 1
ATOM 663 C C . GLU A 1 76 ? -7.294 -2.443 15.993 1.00 92.25 76 GLU A C 1
ATOM 665 O O . GLU A 1 76 ? -7.976 -3.345 15.500 1.00 92.25 76 GLU A O 1
ATOM 670 N N . ILE A 1 77 ? -6.998 -2.417 17.291 1.00 88.44 77 ILE A N 1
ATOM 671 C CA . ILE A 1 77 ? -7.625 -3.299 18.274 1.00 88.44 77 ILE A CA 1
ATOM 672 C C . ILE A 1 77 ? -8.616 -2.470 19.079 1.00 88.44 77 ILE A C 1
ATOM 674 O O . ILE A 1 77 ? -8.234 -1.550 19.805 1.00 88.44 77 ILE A O 1
ATOM 678 N N . ILE A 1 78 ? -9.886 -2.843 18.977 1.00 88.00 78 ILE A N 1
ATOM 679 C CA . ILE A 1 78 ? -11.006 -2.215 19.667 1.00 88.00 78 ILE A CA 1
ATOM 680 C C . ILE A 1 78 ? -11.417 -3.132 20.817 1.00 88.00 78 ILE A C 1
ATOM 682 O O . ILE A 1 78 ? -11.788 -4.287 20.595 1.00 88.00 78 ILE A O 1
ATOM 686 N N . LEU A 1 79 ? -11.350 -2.620 22.043 1.00 87.56 79 LEU A N 1
ATOM 687 C CA . LEU A 1 79 ? -11.799 -3.288 23.259 1.00 87.56 79 LEU A CA 1
ATOM 688 C C . LEU A 1 79 ? -12.964 -2.497 23.854 1.00 87.56 79 LEU A C 1
ATOM 690 O O . LEU A 1 79 ? -12.810 -1.332 24.200 1.00 87.56 79 LEU A O 1
ATOM 694 N N . ASP A 1 80 ? -14.125 -3.136 23.973 1.00 87.06 80 ASP A N 1
ATOM 695 C CA . ASP A 1 80 ? -15.339 -2.556 24.560 1.00 87.06 80 ASP A CA 1
ATOM 696 C C . ASP A 1 80 ? -15.757 -1.213 23.912 1.00 87.06 80 ASP A C 1
ATOM 698 O O . ASP A 1 80 ? -16.345 -0.341 24.549 1.00 87.06 80 ASP A O 1
ATOM 702 N N . GLY A 1 81 ? -15.478 -1.063 22.612 1.00 84.88 81 GLY A N 1
ATOM 703 C CA . GLY A 1 81 ? -15.781 0.136 21.823 1.00 84.88 81 GLY A CA 1
ATOM 704 C C . GLY A 1 81 ? -14.689 1.210 21.829 1.00 84.88 81 GLY A C 1
ATOM 705 O O . GLY A 1 81 ? -14.832 2.199 21.115 1.00 84.88 81 GLY A O 1
ATOM 706 N N . GLU A 1 82 ? -13.599 1.015 22.573 1.00 86.00 82 GLU A N 1
ATOM 707 C CA . GLU A 1 82 ? -12.450 1.923 22.605 1.00 86.00 82 GLU A CA 1
ATOM 708 C C . GLU A 1 82 ? -11.259 1.331 21.842 1.00 86.00 82 GLU A C 1
ATOM 710 O O . GLU A 1 82 ? -10.897 0.167 22.032 1.00 86.00 82 GLU A O 1
ATOM 715 N N . THR A 1 83 ? -10.616 2.132 20.991 1.00 86.31 83 THR A N 1
ATOM 716 C CA . THR A 1 83 ? -9.365 1.741 20.328 1.00 86.31 83 THR A CA 1
ATOM 717 C C . THR A 1 83 ? -8.230 1.750 21.349 1.00 86.31 83 THR A C 1
ATOM 719 O O . THR A 1 83 ? -7.842 2.800 21.859 1.00 86.31 83 THR A O 1
ATOM 722 N N . ILE A 1 84 ? -7.697 0.569 21.660 1.00 88.56 84 ILE A N 1
ATOM 723 C CA . ILE A 1 84 ? -6.607 0.394 22.635 1.00 88.56 84 ILE A CA 1
ATOM 724 C C . ILE A 1 84 ? -5.233 0.289 21.978 1.00 88.56 84 ILE A C 1
ATOM 726 O O . ILE A 1 84 ? -4.209 0.451 22.643 1.00 88.56 84 ILE A O 1
ATOM 730 N N . LEU A 1 85 ? -5.206 -0.016 20.684 1.00 86.94 85 LEU A N 1
ATOM 731 C CA . LEU A 1 85 ? -3.998 -0.077 19.884 1.00 86.94 85 LEU A CA 1
ATOM 732 C C . LEU A 1 85 ? -4.347 0.315 18.456 1.00 86.94 85 LEU A C 1
ATOM 734 O O . LEU A 1 85 ? -5.294 -0.224 17.895 1.00 86.94 85 LEU A O 1
ATOM 738 N N . GLU A 1 86 ? -3.543 1.197 17.885 1.00 89.00 86 GLU A N 1
ATOM 739 C CA . GLU A 1 86 ? -3.521 1.499 16.462 1.00 89.00 86 GLU A CA 1
ATOM 740 C C . GLU A 1 86 ? -2.066 1.380 16.011 1.00 89.00 86 GLU A C 1
ATOM 742 O O . GLU A 1 86 ? -1.152 1.933 16.634 1.00 89.00 86 GLU A O 1
ATOM 747 N N . GLN A 1 87 ? -1.830 0.580 14.980 1.00 87.44 87 GLN A N 1
ATOM 748 C CA . GLN A 1 87 ? -0.521 0.410 14.366 1.00 87.44 87 GLN A CA 1
ATOM 749 C C . GLN A 1 87 ? -0.671 0.501 12.862 1.00 87.44 87 GLN A C 1
ATOM 751 O O . GLN A 1 87 ? -1.684 0.086 12.309 1.00 87.44 87 GLN A O 1
ATOM 756 N N . TYR A 1 88 ? 0.360 1.002 12.192 1.00 89.50 88 TYR A N 1
ATOM 757 C CA . TYR A 1 88 ? 0.343 1.112 10.746 1.00 89.50 88 TYR A CA 1
ATOM 758 C C . TYR A 1 88 ? 1.620 0.592 10.113 1.00 89.50 88 TYR A C 1
ATOM 760 O O . TYR A 1 88 ? 2.700 0.553 10.709 1.00 89.50 88 TYR A O 1
ATOM 768 N N . LYS A 1 89 ? 1.466 0.201 8.856 1.00 85.75 89 LYS A N 1
ATOM 769 C CA . LYS A 1 89 ? 2.538 -0.140 7.947 1.00 85.75 89 LYS A CA 1
ATOM 770 C C . LYS A 1 89 ? 2.480 0.813 6.768 1.00 85.75 89 LYS A C 1
ATOM 772 O O . LYS A 1 89 ? 1.610 0.699 5.905 1.00 85.75 89 LYS A O 1
ATOM 777 N N . ASP A 1 90 ? 3.432 1.731 6.755 1.00 82.19 90 ASP A N 1
ATOM 778 C CA . ASP A 1 90 ? 3.628 2.663 5.656 1.00 82.19 90 ASP A CA 1
ATOM 779 C C . ASP A 1 90 ? 4.369 1.998 4.490 1.00 82.19 90 ASP A C 1
ATOM 781 O O . ASP A 1 90 ? 5.161 1.055 4.650 1.00 82.19 90 ASP A O 1
ATOM 785 N N . MET A 1 91 ? 4.114 2.512 3.298 1.00 72.81 91 MET A N 1
ATOM 786 C CA . MET A 1 91 ? 4.950 2.288 2.144 1.00 72.81 91 MET A CA 1
ATOM 787 C C . MET A 1 91 ? 6.327 2.913 2.387 1.00 72.81 91 MET A C 1
ATOM 789 O O . MET A 1 91 ? 6.528 4.117 2.286 1.00 72.81 91 MET A O 1
ATOM 793 N N . VAL A 1 92 ? 7.326 2.072 2.654 1.00 60.84 92 VAL A N 1
ATOM 794 C CA . VAL A 1 92 ? 8.722 2.521 2.683 1.00 60.84 92 VAL A CA 1
ATOM 795 C C . VAL A 1 92 ? 9.147 2.912 1.262 1.00 60.84 92 VAL A C 1
ATOM 797 O O . VAL A 1 92 ? 9.325 2.045 0.404 1.00 60.84 92 VAL A O 1
ATOM 800 N N . VAL A 1 93 ? 9.325 4.210 1.019 1.00 53.19 93 VAL A N 1
ATOM 801 C CA . VAL A 1 93 ? 10.020 4.753 -0.162 1.00 53.19 93 VAL A CA 1
ATOM 802 C C . VAL A 1 93 ? 11.533 4.679 0.133 1.00 53.19 93 VAL A C 1
ATOM 804 O O . VAL A 1 93 ? 11.937 5.125 1.208 1.00 53.19 93 VAL A O 1
ATOM 807 N N . PRO A 1 94 ? 12.410 4.089 -0.710 1.00 51.84 94 PRO A N 1
ATOM 808 C CA . PRO A 1 94 ? 12.287 3.811 -2.136 1.00 51.84 94 PRO A CA 1
ATOM 809 C C . PRO A 1 94 ? 11.705 2.429 -2.401 1.00 51.84 94 PRO A C 1
ATOM 811 O O . PRO A 1 94 ? 12.113 1.427 -1.803 1.00 51.84 94 PRO A O 1
ATOM 814 N N . SER A 1 95 ? 10.753 2.396 -3.328 1.00 50.47 95 SER A N 1
ATOM 815 C CA . SER A 1 95 ? 10.020 1.196 -3.686 1.00 50.47 95 SER A CA 1
ATOM 816 C C . SER A 1 95 ? 11.001 0.070 -4.047 1.00 50.47 95 SER A C 1
ATOM 818 O O . SER A 1 95 ? 12.021 0.263 -4.712 1.00 50.47 95 SER A O 1
ATOM 820 N N . VAL A 1 96 ? 10.705 -1.162 -3.633 1.00 52.03 96 VAL A N 1
ATOM 821 C CA . VAL A 1 96 ? 11.406 -2.336 -4.186 1.00 52.03 96 VAL A CA 1
ATOM 822 C C . VAL A 1 96 ? 11.268 -2.348 -5.721 1.00 52.03 96 VAL A C 1
ATOM 824 O O . VAL A 1 96 ? 12.141 -2.862 -6.421 1.00 52.03 96 VAL A O 1
ATOM 827 N N . LEU A 1 97 ? 10.216 -1.701 -6.237 1.00 49.00 97 LEU A N 1
ATOM 828 C CA . LEU A 1 97 ? 10.010 -1.400 -7.646 1.00 49.00 97 LEU A CA 1
ATOM 829 C C . LEU A 1 97 ? 11.099 -0.508 -8.246 1.00 49.00 97 LEU A C 1
ATOM 831 O O . LEU A 1 97 ? 11.510 -0.825 -9.344 1.00 49.00 97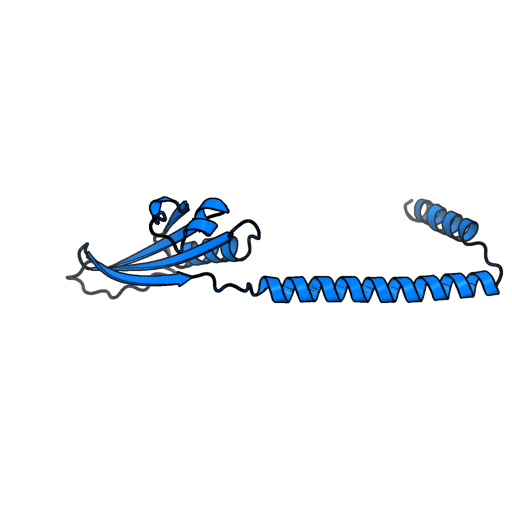 LEU A O 1
ATOM 835 N N . ASP A 1 98 ? 11.657 0.497 -7.572 1.00 57.94 98 ASP A N 1
ATOM 836 C CA . ASP A 1 98 ? 12.738 1.315 -8.147 1.00 57.94 98 ASP A CA 1
ATOM 837 C C . ASP A 1 98 ? 13.934 0.433 -8.495 1.00 57.94 98 ASP A C 1
ATOM 839 O O . ASP A 1 98 ? 14.505 0.548 -9.573 1.00 57.94 98 ASP A O 1
ATOM 843 N N . LYS A 1 99 ? 14.253 -0.535 -7.631 1.00 61.06 99 LYS A N 1
ATOM 844 C CA . LYS A 1 99 ? 15.339 -1.495 -7.869 1.00 61.06 99 LYS A CA 1
ATOM 845 C C . LYS A 1 99 ? 14.973 -2.547 -8.915 1.00 61.06 99 LYS A C 1
ATOM 847 O O . LYS A 1 99 ? 15.816 -2.910 -9.733 1.00 61.06 99 LYS A O 1
ATOM 852 N N . ILE A 1 100 ? 13.739 -3.056 -8.903 1.00 63.41 100 ILE A N 1
ATOM 853 C CA . ILE A 1 100 ? 13.276 -4.056 -9.879 1.00 63.41 100 ILE A CA 1
ATOM 854 C C . ILE A 1 100 ? 13.133 -3.428 -11.270 1.00 63.41 100 ILE A C 1
ATOM 856 O O . ILE A 1 100 ? 13.602 -4.000 -12.248 1.00 63.41 100 ILE A O 1
ATOM 860 N N . SER A 1 101 ? 12.519 -2.257 -11.369 1.00 62.34 101 SER A N 1
ATOM 861 C CA . SER A 1 101 ? 12.343 -1.483 -12.594 1.00 62.34 101 SER A CA 1
ATOM 862 C C . SER A 1 101 ? 13.686 -1.011 -13.141 1.00 62.34 101 SER A C 1
ATOM 864 O O . SER A 1 101 ? 13.931 -1.238 -14.323 1.00 62.34 101 SER A O 1
ATOM 866 N N . GLN A 1 102 ? 14.605 -0.497 -12.310 1.00 71.19 102 GLN A N 1
ATOM 867 C CA . GLN A 1 102 ? 15.989 -0.238 -12.741 1.00 71.19 102 GLN A CA 1
ATOM 868 C C . GLN A 1 102 ? 16.643 -1.509 -13.288 1.00 71.19 102 GLN A C 1
ATOM 870 O O . GLN A 1 102 ? 17.160 -1.496 -14.400 1.00 71.19 102 GLN A O 1
ATOM 875 N N . SER A 1 103 ? 16.535 -2.636 -12.579 1.00 75.31 103 SER A N 1
ATOM 876 C CA . SER A 1 103 ? 17.117 -3.899 -13.040 1.00 75.31 103 SER A CA 1
ATOM 877 C C . SER A 1 103 ? 16.515 -4.389 -14.365 1.00 75.31 103 SER A C 1
ATOM 879 O O . SER A 1 103 ? 17.237 -4.897 -15.221 1.00 75.31 103 SER A O 1
ATOM 881 N N . ARG A 1 104 ? 15.204 -4.221 -14.580 1.00 76.06 104 ARG A N 1
ATOM 882 C CA . ARG A 1 104 ? 14.534 -4.594 -15.838 1.00 76.06 104 ARG A CA 1
ATOM 883 C C . ARG A 1 104 ? 14.933 -3.678 -16.992 1.00 76.06 104 ARG A C 1
ATOM 885 O O . ARG A 1 104 ? 15.131 -4.177 -18.098 1.00 76.06 104 ARG A O 1
ATOM 892 N N . VAL A 1 105 ? 15.071 -2.376 -16.741 1.00 78.38 105 VAL A N 1
ATOM 893 C CA . VAL A 1 105 ? 15.560 -1.408 -17.732 1.00 78.38 105 VAL A CA 1
ATOM 894 C C . VAL A 1 105 ? 17.005 -1.726 -18.108 1.00 78.38 105 VAL A C 1
ATOM 896 O O . VAL A 1 105 ? 17.287 -1.897 -19.289 1.00 78.38 105 VAL A O 1
ATOM 899 N N . GLU A 1 106 ? 17.888 -1.942 -17.132 1.00 82.44 106 GLU A N 1
ATOM 900 C CA . GLU A 1 106 ? 19.284 -2.330 -17.375 1.00 82.44 106 GLU A CA 1
ATOM 901 C C . GLU A 1 106 ? 19.394 -3.633 -18.184 1.00 82.44 106 GLU A C 1
ATOM 903 O O . GLU A 1 106 ? 20.199 -3.734 -19.112 1.00 82.44 106 GLU A O 1
ATOM 908 N N . GLN A 1 107 ? 18.567 -4.639 -17.875 1.00 85.88 107 GLN A N 1
ATOM 909 C CA . GLN A 1 107 ? 18.520 -5.888 -18.643 1.00 85.88 107 GLN A CA 1
ATOM 910 C C . GLN A 1 107 ? 18.058 -5.659 -20.087 1.00 85.88 107 GLN A C 1
ATOM 912 O O . GLN A 1 107 ? 18.651 -6.218 -21.013 1.00 85.88 107 GLN A O 1
ATOM 917 N N . ALA A 1 108 ? 17.026 -4.837 -20.292 1.00 80.00 108 ALA A N 1
ATOM 918 C CA . ALA A 1 108 ? 16.511 -4.517 -21.620 1.00 80.00 108 ALA A CA 1
ATOM 919 C C . ALA A 1 108 ? 17.524 -3.715 -22.454 1.00 80.00 108 ALA A C 1
ATOM 921 O O . ALA A 1 108 ? 17.738 -4.026 -23.627 1.00 80.00 108 ALA A O 1
ATOM 922 N N . GLU A 1 109 ? 18.191 -2.730 -21.853 1.00 85.81 109 GLU A N 1
ATOM 923 C CA . GLU A 1 109 ? 19.237 -1.933 -22.499 1.00 85.81 109 GLU A CA 1
ATOM 924 C C . GLU A 1 109 ? 20.445 -2.790 -22.880 1.00 85.81 109 GLU A C 1
ATOM 926 O O . GLU A 1 109 ? 20.929 -2.711 -24.013 1.00 85.81 109 GLU A O 1
ATOM 931 N N . LYS A 1 110 ? 20.884 -3.679 -21.981 1.00 90.25 110 LYS A N 1
ATOM 932 C CA . LYS A 1 110 ? 21.986 -4.606 -22.255 1.00 90.25 110 LYS A CA 1
ATOM 933 C C . LYS A 1 110 ? 21.654 -5.562 -23.400 1.00 90.25 110 LYS A C 1
ATOM 935 O O . LYS A 1 110 ? 22.462 -5.712 -24.317 1.00 90.25 110 LYS A O 1
ATOM 940 N N . ALA A 1 111 ? 20.455 -6.149 -23.396 1.00 87.94 111 ALA A N 1
ATOM 941 C CA . ALA A 1 111 ? 19.994 -7.007 -24.485 1.00 87.94 111 ALA A CA 1
ATOM 942 C C . ALA A 1 111 ? 19.927 -6.238 -25.814 1.00 87.94 111 ALA A C 1
ATOM 944 O O . ALA A 1 111 ? 20.378 -6.728 -26.847 1.00 87.94 111 ALA A O 1
ATOM 945 N N . MET A 1 112 ? 19.424 -5.000 -25.802 1.00 87.69 112 MET A N 1
ATOM 946 C CA . MET A 1 112 ? 19.377 -4.142 -26.987 1.00 87.69 112 MET A CA 1
ATOM 947 C C . MET A 1 112 ? 20.777 -3.816 -27.527 1.00 87.69 112 MET A C 1
ATOM 949 O O . MET A 1 112 ? 20.975 -3.768 -28.745 1.00 87.69 112 MET A O 1
ATOM 953 N N . GLU A 1 113 ? 21.756 -3.585 -26.654 1.00 90.06 113 GLU A N 1
ATOM 954 C CA . GLU A 1 113 ? 23.132 -3.322 -27.067 1.00 90.06 113 GLU A CA 1
ATOM 955 C C . GLU A 1 113 ? 23.808 -4.571 -27.654 1.00 90.06 113 GLU A C 1
ATOM 957 O O . GLU A 1 113 ? 24.494 -4.473 -28.678 1.00 90.06 113 GLU A O 1
ATOM 962 N N . GLU A 1 114 ? 23.572 -5.747 -27.069 1.00 89.75 114 GLU A N 1
ATOM 963 C CA . GLU A 1 114 ? 24.013 -7.038 -27.609 1.00 89.75 114 GLU A CA 1
ATOM 964 C C . GLU A 1 114 ? 23.386 -7.301 -28.987 1.00 89.75 114 GLU A C 1
ATOM 966 O O . GLU A 1 114 ? 24.120 -7.503 -29.957 1.00 89.75 114 GLU A O 1
ATOM 971 N N . TYR A 1 115 ? 22.067 -7.131 -29.136 1.00 86.69 115 TYR A N 1
ATOM 972 C CA . TYR A 1 115 ? 21.386 -7.241 -30.432 1.00 86.69 115 TYR A CA 1
ATOM 973 C C . TYR A 1 115 ? 21.920 -6.253 -31.472 1.00 86.69 115 TYR A C 1
ATOM 975 O O . TYR A 1 115 ? 22.052 -6.594 -32.650 1.00 86.69 115 TYR A O 1
ATOM 983 N N . LYS A 1 116 ? 22.244 -5.016 -31.073 1.00 88.50 116 LYS A N 1
ATOM 984 C CA . LYS A 1 116 ? 22.875 -4.035 -31.971 1.00 88.50 116 LYS A CA 1
ATOM 985 C C . LYS A 1 116 ? 24.262 -4.491 -32.413 1.00 88.50 116 LYS A C 1
ATOM 987 O O . LYS A 1 116 ? 24.595 -4.330 -33.589 1.00 88.50 116 LYS A O 1
ATOM 992 N N . LYS A 1 117 ? 25.072 -5.044 -31.504 1.00 89.25 117 LYS A N 1
ATOM 993 C CA . LYS A 1 117 ? 26.406 -5.577 -31.822 1.00 89.25 117 LYS A CA 1
ATOM 994 C C . LYS A 1 117 ? 26.305 -6.756 -32.785 1.00 89.25 117 LYS A C 1
ATOM 996 O O . LYS A 1 117 ? 26.977 -6.736 -33.818 1.00 89.25 117 LYS A O 1
ATOM 1001 N N . GLU A 1 118 ? 25.431 -7.715 -32.502 1.00 85.62 118 GLU A N 1
ATOM 1002 C CA . GLU A 1 118 ? 25.196 -8.880 -33.359 1.00 85.62 118 GLU A CA 1
ATOM 1003 C C . GLU A 1 118 ? 24.703 -8.473 -34.748 1.00 85.62 118 GLU A C 1
ATOM 1005 O O . GLU A 1 118 ? 25.312 -8.854 -35.746 1.00 85.62 118 GLU A O 1
ATOM 1010 N N . ASN A 1 119 ? 23.685 -7.610 -34.844 1.00 85.12 119 ASN A N 1
ATOM 1011 C CA . ASN A 1 119 ? 23.191 -7.119 -36.135 1.00 85.12 119 ASN A CA 1
ATOM 1012 C C . ASN A 1 119 ? 24.276 -6.407 -36.949 1.00 85.12 119 ASN A C 1
ATOM 1014 O O . ASN A 1 119 ? 24.341 -6.547 -38.171 1.00 85.12 119 ASN A O 1
ATOM 1018 N N . ASN A 1 120 ? 25.142 -5.633 -36.296 1.00 87.19 120 ASN A N 1
ATOM 1019 C CA . ASN A 1 120 ? 26.227 -4.938 -36.980 1.00 87.19 120 ASN A CA 1
ATOM 1020 C C . ASN A 1 120 ? 27.286 -5.929 -37.500 1.00 87.19 120 ASN A C 1
ATOM 1022 O O . ASN A 1 120 ? 27.773 -5.785 -38.622 1.00 87.19 120 ASN A O 1
ATOM 1026 N N . LEU A 1 121 ? 27.602 -6.975 -36.729 1.00 86.44 121 LEU A N 1
ATOM 1027 C CA . LEU A 1 121 ? 28.476 -8.066 -37.171 1.00 86.44 121 LEU A CA 1
ATOM 1028 C C . LEU A 1 121 ? 27.866 -8.850 -38.339 1.00 86.44 121 LEU A C 1
ATOM 1030 O O . LEU A 1 121 ? 28.564 -9.085 -39.325 1.00 86.44 121 LEU A O 1
ATOM 1034 N N . PHE A 1 122 ? 26.573 -9.176 -38.280 1.00 83.94 122 PHE A N 1
ATOM 1035 C CA . PHE A 1 122 ? 25.860 -9.834 -39.376 1.00 83.94 122 PHE A CA 1
ATOM 1036 C C . PHE A 1 122 ? 25.868 -8.992 -40.649 1.00 83.94 122 PHE A C 1
ATOM 1038 O O . PHE A 1 122 ? 26.252 -9.488 -41.706 1.00 83.94 122 PHE A O 1
ATOM 1045 N N . ARG A 1 123 ? 25.548 -7.696 -40.559 1.00 80.75 123 ARG A N 1
ATOM 1046 C CA . ARG A 1 123 ? 25.614 -6.783 -41.713 1.00 80.75 123 ARG A CA 1
ATOM 1047 C C . ARG A 1 123 ? 27.011 -6.745 -42.331 1.00 80.75 123 ARG A C 1
ATOM 1049 O O . ARG A 1 123 ? 27.139 -6.820 -43.550 1.00 80.75 123 ARG A O 1
ATOM 1056 N N . LYS A 1 124 ? 28.065 -6.681 -41.508 1.00 85.12 124 LYS A N 1
ATOM 1057 C CA . LYS A 1 124 ? 29.461 -6.721 -41.982 1.00 85.12 124 LYS A CA 1
ATOM 1058 C C . LYS A 1 124 ? 29.821 -8.056 -42.634 1.00 85.12 124 LYS A C 1
ATOM 1060 O O . LYS A 1 124 ? 30.522 -8.063 -43.643 1.00 85.12 124 LYS A O 1
ATOM 1065 N N . PHE A 1 125 ? 29.356 -9.173 -42.077 1.00 84.31 125 PHE A N 1
ATOM 1066 C CA . PHE A 1 125 ? 29.558 -10.501 -42.650 1.00 84.31 125 PHE A CA 1
ATOM 1067 C C . PHE A 1 125 ? 28.887 -10.610 -44.023 1.00 84.31 125 PHE A C 1
ATOM 1069 O O . PHE A 1 125 ? 29.548 -10.946 -44.999 1.00 84.31 125 PHE A O 1
ATOM 1076 N N . LEU A 1 126 ? 27.610 -10.248 -44.131 1.00 80.94 126 LEU A N 1
ATOM 1077 C CA . LEU A 1 126 ? 26.862 -10.314 -45.389 1.00 80.94 126 LEU A CA 1
ATOM 1078 C C . LEU A 1 126 ? 27.459 -9.395 -46.460 1.00 80.94 126 LEU A C 1
ATOM 1080 O O . LEU A 1 126 ? 27.651 -9.831 -47.593 1.00 80.94 126 LEU A O 1
ATOM 1084 N N . ALA A 1 127 ? 27.863 -8.177 -46.083 1.00 81.50 127 ALA A N 1
ATOM 1085 C CA . ALA A 1 127 ? 28.574 -7.266 -46.979 1.00 81.50 127 ALA A CA 1
ATOM 1086 C C . ALA A 1 127 ? 29.892 -7.874 -47.489 1.00 81.50 127 ALA A C 1
ATOM 1088 O O . ALA A 1 127 ? 30.196 -7.788 -48.677 1.00 81.50 127 ALA A O 1
ATOM 1089 N N . LYS A 1 128 ? 30.656 -8.556 -46.622 1.00 85.94 128 LYS A N 1
ATOM 1090 C CA . LYS A 1 128 ? 31.892 -9.252 -47.016 1.00 85.94 128 LYS A CA 1
ATOM 1091 C C . LYS A 1 128 ? 31.634 -10.320 -48.084 1.00 85.94 128 LYS A C 1
ATOM 1093 O O . LYS A 1 128 ? 32.432 -10.441 -49.008 1.00 85.94 128 LYS A O 1
ATOM 1098 N N . TYR A 1 129 ? 30.523 -11.049 -47.995 1.00 83.56 129 TYR A N 1
ATOM 1099 C CA . TYR A 1 129 ? 30.142 -12.083 -48.968 1.00 83.56 129 TYR A CA 1
ATOM 1100 C C . TYR A 1 129 ? 29.233 -11.579 -50.098 1.00 83.56 129 TYR A C 1
ATOM 1102 O O . TYR A 1 129 ? 28.790 -12.384 -50.910 1.00 83.56 129 TYR A O 1
ATOM 1110 N N . HIS A 1 130 ? 28.996 -10.264 -50.181 1.00 80.94 130 HIS A N 1
ATOM 1111 C CA . HIS A 1 130 ? 28.192 -9.619 -51.229 1.00 80.94 130 HIS A CA 1
ATOM 1112 C C . HIS A 1 130 ? 26.755 -10.168 -51.294 1.00 80.94 130 HIS A C 1
ATOM 1114 O O . HIS A 1 130 ? 26.157 -10.266 -52.364 1.00 80.94 130 HIS A O 1
ATOM 1120 N N . ILE A 1 131 ? 26.209 -10.547 -50.137 1.00 77.12 131 ILE A N 1
ATOM 1121 C CA . ILE A 1 131 ? 24.842 -11.051 -50.015 1.00 77.12 131 ILE A CA 1
ATOM 1122 C C . ILE A 1 131 ? 23.900 -9.856 -49.865 1.00 77.12 131 ILE A C 1
ATOM 1124 O O . ILE A 1 131 ? 24.069 -9.033 -48.963 1.00 77.12 131 ILE A O 1
ATOM 1128 N N . ASP A 1 132 ? 22.905 -9.778 -50.745 1.00 77.44 132 ASP A N 1
ATOM 1129 C CA . ASP A 1 132 ? 21.900 -8.718 -50.741 1.00 77.44 132 ASP A CA 1
ATOM 1130 C C . ASP A 1 132 ? 20.788 -9.010 -49.721 1.00 77.44 132 ASP A C 1
ATOM 1132 O O . ASP A 1 132 ? 19.971 -9.919 -49.888 1.00 77.44 132 ASP A O 1
ATOM 1136 N N . MET A 1 133 ? 20.773 -8.223 -48.645 1.00 70.69 133 MET A N 1
ATOM 1137 C CA . MET A 1 133 ? 19.815 -8.341 -47.545 1.00 70.69 133 MET A CA 1
ATOM 1138 C C . MET A 1 133 ? 18.372 -8.077 -47.973 1.00 70.69 133 MET A C 1
ATOM 1140 O O . MET A 1 133 ? 17.468 -8.693 -47.412 1.00 70.69 133 MET A O 1
ATOM 1144 N N . GLU A 1 134 ? 18.127 -7.191 -48.942 1.00 73.12 134 GLU A N 1
ATOM 1145 C CA . GLU A 1 134 ? 16.756 -6.900 -49.386 1.00 73.12 134 GLU A CA 1
ATOM 1146 C C . GLU A 1 134 ? 16.151 -8.112 -50.089 1.00 73.12 134 GLU A C 1
ATOM 1148 O O . GLU A 1 134 ? 14.983 -8.447 -49.879 1.00 73.12 134 GLU A O 1
ATOM 1153 N N . LYS A 1 135 ? 16.979 -8.819 -5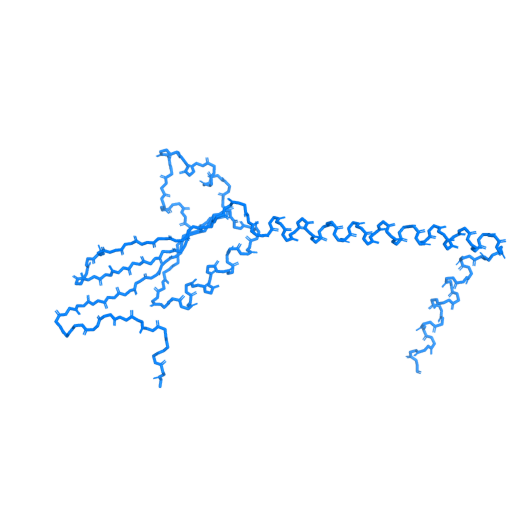0.864 1.00 72.31 135 LYS A N 1
ATOM 1154 C CA . LYS A 1 135 ? 16.582 -10.046 -51.548 1.00 72.31 135 LYS A CA 1
ATOM 1155 C C . LYS A 1 135 ? 16.312 -11.184 -50.561 1.00 72.31 135 LYS A C 1
ATOM 1157 O O . LYS A 1 135 ? 15.265 -11.816 -50.647 1.00 72.31 135 LYS A O 1
ATOM 1162 N N . VAL A 1 136 ? 17.202 -11.390 -49.586 1.00 70.44 136 VAL A N 1
ATOM 1163 C CA . VAL A 1 136 ? 17.023 -12.415 -48.540 1.00 70.44 136 VAL A CA 1
ATOM 1164 C C . VAL A 1 136 ? 15.783 -12.128 -47.689 1.00 70.44 136 VAL A C 1
ATOM 1166 O O . VAL A 1 136 ? 15.014 -13.039 -47.402 1.00 70.44 136 VAL A O 1
ATOM 1169 N N . THR A 1 137 ? 15.544 -10.869 -47.308 1.00 74.00 137 THR A N 1
ATOM 1170 C CA . THR A 1 137 ? 14.384 -10.507 -46.472 1.00 74.00 137 THR A CA 1
ATOM 1171 C C . THR A 1 137 ? 13.072 -10.778 -47.206 1.00 74.00 137 THR A C 1
ATOM 1173 O O . THR A 1 137 ? 12.197 -11.427 -46.640 1.00 74.00 137 THR A O 1
ATOM 1176 N N . LYS A 1 138 ? 12.976 -10.390 -48.486 1.00 74.25 138 LYS A N 1
ATOM 1177 C CA . LYS A 1 138 ? 11.827 -10.722 -49.342 1.00 74.25 138 LYS A CA 1
ATOM 1178 C C . LYS A 1 138 ? 11.580 -12.224 -49.432 1.00 74.25 138 LYS A C 1
ATOM 1180 O O . LYS A 1 138 ? 10.475 -12.663 -49.148 1.00 74.25 138 LYS A O 1
ATOM 1185 N N . GLU A 1 139 ? 12.610 -13.012 -49.740 1.00 70.06 139 GLU A N 1
ATOM 1186 C CA . GLU A 1 139 ? 12.481 -14.471 -49.861 1.00 70.06 139 GLU A CA 1
ATOM 1187 C C . GLU A 1 139 ? 12.075 -15.131 -48.527 1.00 70.06 139 GLU A C 1
ATOM 1189 O O . GLU A 1 139 ? 11.351 -16.123 -48.513 1.00 70.06 139 GLU A O 1
ATOM 1194 N N . THR A 1 140 ? 12.497 -14.585 -47.384 1.00 69.44 140 THR A N 1
ATOM 1195 C CA . THR A 1 140 ? 12.170 -15.157 -46.064 1.00 69.44 140 THR A CA 1
ATOM 1196 C C . THR A 1 140 ? 10.774 -14.751 -45.577 1.00 69.44 140 THR A C 1
ATOM 1198 O O . THR A 1 140 ? 10.119 -15.515 -44.869 1.00 69.44 140 THR A O 1
ATOM 1201 N N . GLU A 1 141 ? 10.304 -13.553 -45.932 1.00 66.38 141 GLU A N 1
ATOM 1202 C CA . GLU A 1 141 ? 8.946 -13.091 -45.628 1.00 66.38 141 GLU A CA 1
ATOM 1203 C C . GLU A 1 141 ? 7.901 -13.722 -46.556 1.00 66.38 141 GLU A C 1
ATOM 1205 O O . GLU A 1 141 ? 6.824 -14.068 -46.082 1.00 66.38 141 GLU A O 1
ATOM 1210 N N . GLU A 1 142 ? 8.228 -13.948 -47.833 1.00 56.16 142 GLU A N 1
ATOM 1211 C CA . GLU A 1 142 ? 7.367 -14.654 -48.794 1.00 56.16 142 GLU A CA 1
ATOM 1212 C C . GLU A 1 142 ? 7.184 -16.136 -48.411 1.00 56.16 142 GLU A C 1
ATOM 1214 O O . GLU A 1 142 ? 6.054 -16.618 -48.375 1.00 56.16 142 GLU A O 1
ATOM 1219 N N . ASN A 1 143 ? 8.244 -16.833 -47.980 1.00 54.56 143 ASN A N 1
ATOM 1220 C CA . ASN A 1 143 ? 8.145 -18.232 -47.529 1.00 54.56 143 ASN A CA 1
ATOM 1221 C C . ASN A 1 143 ? 7.302 -18.428 -46.248 1.00 54.56 143 ASN A C 1
ATOM 1223 O O . ASN A 1 143 ? 6.773 -19.512 -46.022 1.00 54.56 143 ASN A O 1
ATOM 1227 N N . LYS A 1 144 ? 7.108 -17.395 -45.412 1.00 51.94 144 LYS A N 1
ATOM 1228 C CA . LYS A 1 144 ? 6.203 -17.483 -44.244 1.00 51.94 144 LYS A CA 1
ATOM 1229 C C . LYS A 1 144 ? 4.721 -17.570 -44.625 1.00 51.94 144 LYS A C 1
ATOM 1231 O O . LYS A 1 144 ? 3.911 -17.977 -43.787 1.00 51.94 144 LYS A O 1
ATOM 1236 N N . TYR A 1 145 ? 4.355 -17.155 -45.838 1.00 50.00 145 TYR A N 1
ATOM 1237 C CA . TYR A 1 145 ? 2.979 -17.241 -46.328 1.00 50.00 145 TYR A CA 1
ATOM 1238 C C . TYR A 1 145 ? 2.658 -18.603 -46.959 1.00 50.00 145 TYR A C 1
ATOM 1240 O O . TYR A 1 145 ? 1.501 -19.011 -46.899 1.00 50.00 145 TYR A O 1
ATOM 1248 N N . ASP A 1 146 ? 3.657 -19.327 -47.471 1.00 50.81 146 ASP A N 1
ATOM 1249 C CA . ASP A 1 146 ? 3.469 -20.666 -48.053 1.00 50.81 146 ASP A CA 1
ATOM 1250 C C . ASP A 1 146 ? 3.437 -21.792 -47.000 1.00 50.81 146 ASP A C 1
ATOM 1252 O O . ASP A 1 146 ? 2.756 -22.794 -47.202 1.00 50.81 146 ASP A O 1
ATOM 1256 N N . ASP A 1 147 ? 4.073 -21.614 -45.836 1.00 50.94 147 ASP A N 1
ATOM 1257 C CA . ASP A 1 147 ? 4.057 -22.598 -44.732 1.00 50.94 147 ASP A CA 1
ATOM 1258 C C . ASP A 1 147 ? 2.764 -22.571 -43.873 1.00 50.94 147 ASP A C 1
ATOM 1260 O O . ASP A 1 147 ? 2.644 -23.317 -42.900 1.00 50.94 147 ASP A O 1
ATOM 1264 N N . ASN A 1 148 ? 1.788 -21.712 -44.202 1.00 50.22 148 ASN A N 1
ATOM 1265 C CA . ASN A 1 148 ? 0.497 -21.587 -43.500 1.00 50.22 148 ASN A CA 1
ATOM 1266 C C . ASN A 1 148 ? -0.713 -22.116 -44.311 1.00 50.22 148 ASN A C 1
ATOM 1268 O O . ASN A 1 148 ? -1.851 -21.737 -44.014 1.00 50.22 148 ASN A O 1
ATOM 1272 N N . ILE A 1 149 ? -0.491 -22.977 -45.314 1.00 41.22 149 ILE A N 1
ATOM 1273 C CA . ILE A 1 149 ? -1.545 -23.664 -46.096 1.00 41.22 149 ILE A CA 1
ATOM 1274 C C . ILE A 1 149 ? -1.572 -25.162 -45.782 1.00 41.22 149 ILE A C 1
ATOM 1276 O O . ILE A 1 149 ? -0.500 -25.802 -45.828 1.00 41.22 149 ILE A O 1
#